Protein AF-A0A3N5NRT7-F1 (afdb_monomer)

pLDDT: mean 82.73, std 15.14, range [41.69, 96.56]

Mean predicted aligned error: 9.32 Å

Solvent-accessible surface area (backbone atoms only — not comparable to full-atom values): 5570 Å² total; per-residue (Å²): 143,76,94,74,88,84,79,80,88,78,56,68,71,60,58,53,53,51,52,53,55,50,52,56,47,54,76,47,29,85,77,55,83,76,79,92,73,82,91,83,76,63,88,92,70,50,58,68,60,54,50,60,56,49,47,69,38,92,92,37,78,75,73,94,62,81,87,73,48,45,90,68,83,42,52,89,62,49,94,54,104

Structure (mmCIF, N/CA/C/O backbone):
data_AF-A0A3N5NRT7-F1
#
_entry.id   AF-A0A3N5NRT7-F1
#
loop_
_atom_site.group_PDB
_atom_site.id
_atom_site.type_symbol
_atom_site.label_atom_id
_atom_site.label_alt_id
_atom_site.label_comp_id
_atom_site.label_asym_id
_atom_site.label_entity_id
_atom_site.label_seq_id
_atom_site.pdbx_PDB_ins_code
_atom_site.Cartn_x
_atom_site.Cartn_y
_atom_site.Cartn_z
_atom_site.occupancy
_atom_site.B_iso_or_equiv
_atom_site.auth_seq_id
_atom_site.auth_comp_id
_atom_site.auth_asym_id
_atom_site.auth_atom_id
_atom_site.pdbx_PDB_model_num
ATOM 1 N N . MET A 1 1 ? 26.419 -8.240 31.762 1.00 41.69 1 MET A N 1
ATOM 2 C CA . MET A 1 1 ? 25.248 -7.455 31.307 1.00 41.69 1 MET A CA 1
ATOM 3 C C . MET A 1 1 ? 25.303 -7.326 29.788 1.00 41.69 1 MET A C 1
ATOM 5 O O . MET A 1 1 ? 25.624 -6.283 29.255 1.00 41.69 1 MET A O 1
ATOM 9 N N . THR A 1 2 ? 25.346 -8.436 29.060 1.00 42.19 2 THR A N 1
ATOM 10 C CA . THR A 1 2 ? 24.251 -9.361 28.696 1.00 42.19 2 THR A CA 1
ATOM 11 C C . THR A 1 2 ? 23.777 -9.057 27.277 1.00 42.19 2 THR A C 1
ATOM 13 O O . THR A 1 2 ? 22.751 -8.432 27.025 1.00 42.19 2 THR A O 1
ATOM 16 N N . VAL A 1 3 ? 24.590 -9.573 26.357 1.00 52.09 3 VAL A N 1
ATOM 17 C CA . VAL A 1 3 ? 24.316 -9.857 24.949 1.00 52.09 3 VAL A CA 1
ATOM 18 C C . VAL A 1 3 ? 23.125 -10.829 24.864 1.00 52.09 3 VAL A C 1
ATOM 20 O O . VAL A 1 3 ? 23.297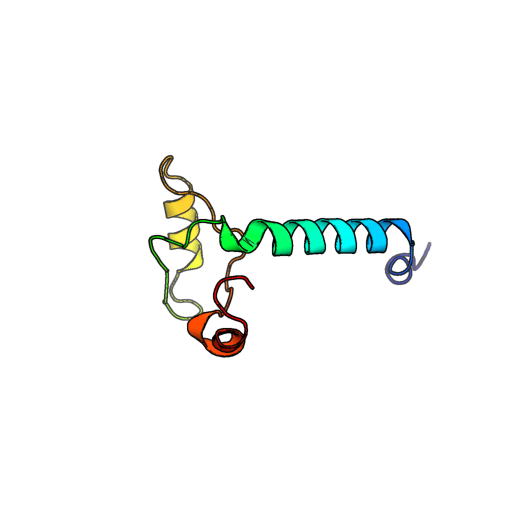 -12.033 24.720 1.00 52.09 3 VAL A O 1
ATOM 23 N N . LYS A 1 4 ? 21.895 -10.321 25.023 1.00 46.44 4 LYS A N 1
ATOM 24 C CA . LYS A 1 4 ? 20.638 -11.100 24.921 1.00 46.44 4 LYS A CA 1
ATOM 25 C C . LYS A 1 4 ? 19.751 -10.694 23.735 1.00 46.44 4 LYS A C 1
ATOM 27 O O . LYS A 1 4 ? 18.566 -10.990 23.723 1.00 46.44 4 LYS A O 1
ATOM 32 N N . ARG A 1 5 ? 20.296 -10.015 22.719 1.00 51.38 5 ARG A N 1
ATOM 33 C CA . ARG A 1 5 ? 19.512 -9.524 21.563 1.00 51.38 5 ARG A CA 1
ATOM 34 C C . ARG A 1 5 ? 19.597 -10.372 20.288 1.00 51.38 5 ARG A C 1
ATOM 36 O O . ARG A 1 5 ? 18.943 -10.026 19.313 1.00 51.38 5 ARG A O 1
ATOM 43 N N . ALA A 1 6 ? 20.358 -11.468 20.280 1.00 52.16 6 ALA A N 1
ATOM 44 C CA . ALA A 1 6 ? 20.638 -12.223 19.051 1.00 52.16 6 ALA A CA 1
ATOM 45 C C . ALA A 1 6 ? 20.209 -13.705 19.061 1.00 52.16 6 ALA A C 1
ATOM 47 O O . ALA A 1 6 ? 20.388 -14.384 18.057 1.00 52.16 6 ALA A O 1
ATOM 48 N N . LEU A 1 7 ? 19.620 -14.216 20.148 1.00 54.22 7 LEU A N 1
ATOM 49 C CA . LEU A 1 7 ? 19.376 -15.658 20.335 1.00 54.22 7 LEU A CA 1
ATOM 50 C C . LEU A 1 7 ? 17.947 -15.993 20.795 1.00 54.22 7 LEU A C 1
ATOM 52 O O . LEU A 1 7 ? 17.741 -16.954 21.520 1.00 54.22 7 LEU A O 1
ATOM 56 N N . ASP A 1 8 ? 16.950 -15.224 20.351 1.00 53.19 8 ASP A N 1
ATOM 57 C CA . ASP A 1 8 ? 15.526 -15.493 20.635 1.00 53.19 8 ASP A CA 1
ATOM 58 C C . ASP A 1 8 ? 14.728 -15.817 19.355 1.00 53.19 8 ASP A C 1
ATOM 60 O O . ASP A 1 8 ? 13.546 -15.518 19.215 1.00 53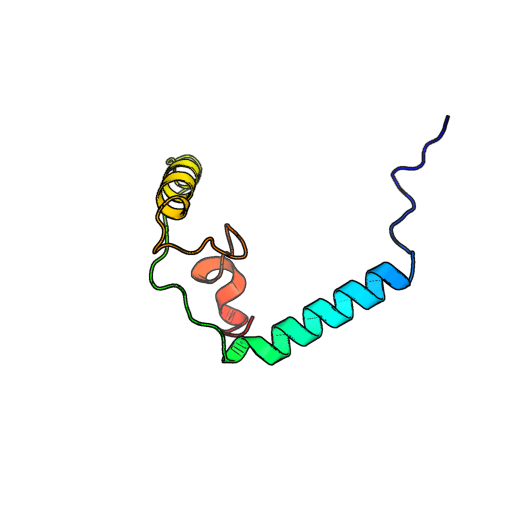.19 8 ASP A O 1
ATOM 64 N N . ARG A 1 9 ? 15.407 -16.400 18.354 1.00 55.53 9 ARG A N 1
ATOM 65 C CA . ARG A 1 9 ? 14.829 -16.743 17.040 1.00 55.53 9 ARG A CA 1
ATOM 66 C C . ARG A 1 9 ? 14.311 -18.195 16.958 1.00 55.53 9 ARG A C 1
ATOM 68 O O . ARG A 1 9 ? 13.863 -18.613 15.897 1.00 55.53 9 ARG A O 1
ATOM 75 N N . HIS A 1 10 ? 14.352 -18.957 18.059 1.00 57.44 10 HIS A N 1
ATOM 76 C CA . HIS A 1 10 ? 14.038 -20.398 18.083 1.00 57.44 10 HIS A CA 1
ATOM 77 C C . HIS A 1 10 ? 13.173 -20.855 19.275 1.00 57.44 10 HIS A C 1
ATOM 79 O O . HIS A 1 10 ? 13.305 -21.984 19.742 1.00 57.44 10 HIS A O 1
ATOM 85 N N . SER A 1 11 ? 12.245 -20.031 19.763 1.00 61.25 11 SER A N 1
ATOM 86 C CA . SER A 1 11 ? 11.167 -20.521 20.630 1.00 61.25 11 SER A CA 1
ATOM 87 C C . SER A 1 11 ? 10.016 -21.065 19.764 1.00 61.25 11 SER A C 1
ATOM 89 O O . SER A 1 11 ? 9.298 -20.326 19.093 1.00 61.25 11 SER A O 1
ATO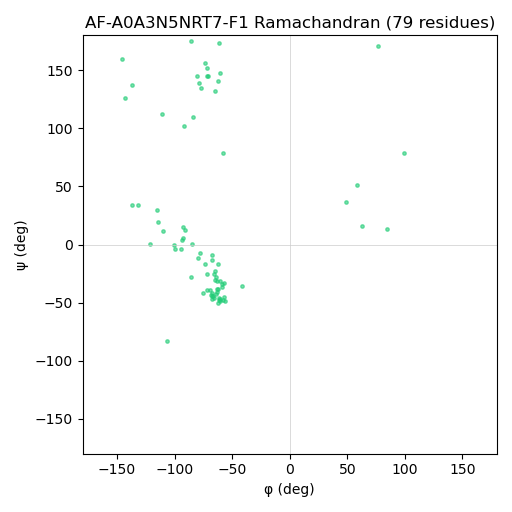M 91 N N . LEU A 1 12 ? 9.839 -22.392 19.773 1.00 57.38 12 LEU A N 1
ATOM 92 C CA . LEU A 1 12 ? 8.785 -23.149 19.071 1.00 57.38 12 LEU A CA 1
ATOM 93 C C . LEU A 1 12 ? 7.359 -22.532 19.101 1.00 57.38 12 LEU A C 1
ATOM 95 O O . LEU A 1 12 ? 6.682 -22.611 18.071 1.00 57.38 12 LEU A O 1
ATOM 99 N N . PRO A 1 13 ? 6.881 -21.861 20.175 1.00 57.91 13 PRO A N 1
ATOM 100 C CA . PRO A 1 13 ? 5.575 -21.185 20.151 1.00 57.91 13 PRO A CA 1
ATOM 101 C C . PRO A 1 13 ? 5.467 -20.021 19.146 1.00 57.91 13 PRO A C 1
ATOM 103 O O . PRO A 1 13 ? 4.379 -19.761 18.629 1.00 57.91 13 PRO A O 1
ATOM 106 N N . PHE A 1 14 ? 6.568 -19.343 18.805 1.00 59.62 14 PHE A N 1
ATOM 107 C CA . PHE A 1 14 ? 6.556 -18.244 17.830 1.00 59.62 14 PHE A CA 1
ATOM 108 C C . PHE A 1 14 ? 6.355 -18.749 16.391 1.00 59.62 14 PHE A C 1
ATOM 110 O O . PHE A 1 14 ? 5.594 -18.167 15.612 1.00 59.62 14 PHE A O 1
ATOM 117 N N . LEU A 1 15 ? 6.987 -19.877 16.052 1.00 58.81 15 LEU A N 1
ATOM 118 C CA . LEU A 1 15 ? 6.872 -20.510 14.734 1.00 58.81 15 LEU A CA 1
ATOM 119 C C . LEU A 1 15 ? 5.478 -21.108 14.511 1.00 58.81 15 LEU A C 1
ATOM 121 O O . LEU A 1 15 ? 4.911 -20.948 13.428 1.00 58.81 15 LEU A O 1
ATOM 125 N N . ALA A 1 16 ? 4.891 -21.716 15.549 1.00 66.62 16 ALA A N 1
ATOM 126 C CA . ALA A 1 16 ? 3.519 -22.217 15.505 1.00 66.62 16 ALA A CA 1
ATOM 127 C C . ALA A 1 16 ? 2.511 -21.081 15.249 1.00 66.62 16 ALA A C 1
ATOM 129 O O . ALA A 1 16 ? 1.670 -21.183 14.354 1.00 66.62 16 ALA A O 1
ATOM 130 N N . GLY A 1 17 ? 2.641 -19.952 15.956 1.00 73.00 17 GLY A N 1
ATOM 131 C CA . GLY A 1 17 ? 1.774 -18.788 15.753 1.00 73.00 17 GLY A CA 1
ATOM 132 C C . GLY A 1 17 ? 1.879 -18.181 14.347 1.00 73.00 17 GLY A C 1
ATOM 133 O O . GLY A 1 17 ? 0.868 -17.786 13.760 1.00 73.00 17 GLY A O 1
ATOM 134 N N . TRP A 1 18 ? 3.082 -18.131 13.767 1.00 71.94 18 TRP A N 1
ATOM 135 C CA . TRP A 1 18 ? 3.274 -17.644 12.397 1.00 71.94 18 TRP A CA 1
ATOM 136 C C . TRP A 1 18 ? 2.654 -18.577 11.355 1.00 71.94 18 TRP A C 1
ATOM 138 O O . TRP A 1 18 ? 1.959 -18.104 10.450 1.00 71.94 18 TRP A O 1
ATOM 148 N N . ALA A 1 19 ? 2.848 -19.889 11.510 1.00 76.69 19 ALA A N 1
ATOM 149 C CA . ALA A 1 19 ? 2.275 -20.890 10.618 1.00 76.69 19 ALA A CA 1
ATOM 150 C C . ALA A 1 19 ? 0.742 -20.821 10.620 1.00 76.69 19 ALA A C 1
ATOM 152 O O . ALA A 1 19 ? 0.133 -20.727 9.557 1.00 76.69 19 ALA A O 1
ATOM 153 N N . VAL A 1 20 ? 0.117 -20.746 11.799 1.00 84.38 20 VAL A N 1
ATOM 154 C CA . VAL A 1 20 ? -1.346 -20.640 11.930 1.00 84.38 20 VAL A CA 1
ATOM 155 C C . VAL A 1 20 ? -1.877 -19.361 11.279 1.00 84.38 20 VAL A C 1
ATOM 157 O O . VAL A 1 20 ? -2.816 -19.414 10.481 1.00 84.38 20 VAL A O 1
ATOM 160 N N . ARG A 1 21 ? -1.254 -18.204 11.550 1.00 81.62 21 ARG A N 1
ATOM 161 C CA . ARG A 1 21 ? -1.663 -16.920 10.949 1.00 81.62 21 ARG A CA 1
ATOM 162 C C . ARG A 1 21 ? -1.500 -16.929 9.432 1.00 81.62 21 ARG A C 1
ATOM 164 O O . ARG A 1 21 ? -2.347 -16.369 8.737 1.00 81.62 21 ARG A O 1
ATOM 171 N N . ARG A 1 22 ? -0.436 -17.546 8.911 1.00 82.00 22 ARG A N 1
ATOM 172 C CA . ARG A 1 22 ? -0.199 -17.676 7.468 1.00 82.00 22 ARG A CA 1
ATOM 173 C C . ARG A 1 22 ? -1.237 -18.588 6.817 1.00 82.00 22 ARG A C 1
ATOM 175 O O . ARG A 1 22 ? -1.830 -18.185 5.820 1.00 82.00 22 ARG A O 1
ATOM 182 N N . SER A 1 23 ? -1.512 -19.751 7.400 1.00 83.00 23 SER A N 1
ATOM 183 C CA . SER A 1 23 ? -2.524 -20.682 6.890 1.00 83.00 23 SER A CA 1
ATOM 184 C C . SER A 1 23 ? -3.909 -20.041 6.865 1.00 83.00 23 SER A C 1
ATOM 186 O O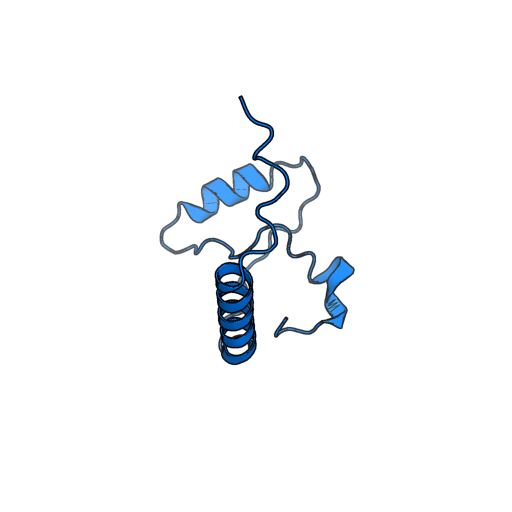 . SER A 1 23 ? -4.554 -20.018 5.820 1.00 83.00 23 SER A O 1
ATOM 188 N N . ALA A 1 24 ? -4.332 -19.403 7.961 1.00 86.50 24 ALA A N 1
ATOM 189 C CA . ALA A 1 24 ? -5.602 -18.677 8.006 1.00 86.50 24 ALA A CA 1
ATOM 190 C C . ALA A 1 24 ? -5.676 -17.554 6.953 1.00 86.50 24 ALA A C 1
ATOM 192 O O . ALA A 1 24 ? -6.740 -17.284 6.388 1.00 86.50 24 ALA A O 1
ATOM 193 N N . ARG A 1 25 ? -4.543 -16.903 6.651 1.00 85.06 25 ARG A N 1
ATOM 194 C CA . ARG A 1 25 ? -4.4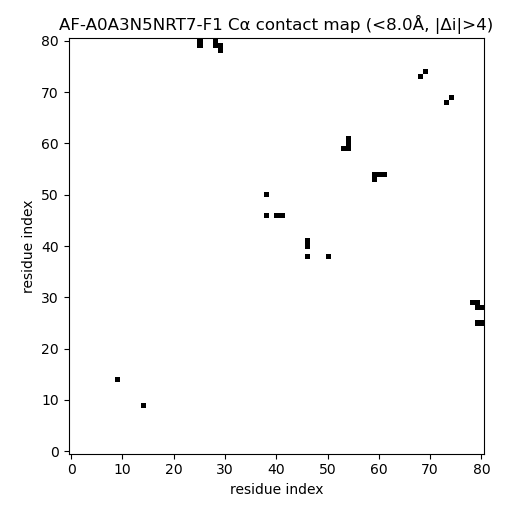91 -15.853 5.630 1.00 85.06 25 ARG A CA 1
ATOM 195 C C . ARG A 1 25 ? -4.693 -16.385 4.223 1.00 85.06 25 ARG A C 1
ATOM 197 O O . ARG A 1 25 ? -5.442 -15.759 3.485 1.00 85.06 25 ARG A O 1
ATOM 204 N N . LEU A 1 26 ? -4.053 -17.499 3.886 1.00 86.12 26 LEU A N 1
ATOM 205 C CA . LEU A 1 26 ? -4.182 -18.122 2.570 1.00 86.12 26 LEU A CA 1
ATOM 206 C C . LEU A 1 26 ? -5.595 -18.680 2.367 1.00 86.12 26 LEU A C 1
ATOM 208 O O . LEU A 1 26 ? -6.203 -18.446 1.330 1.00 86.12 26 LEU A O 1
ATOM 212 N N . LEU A 1 27 ? -6.165 -19.320 3.393 1.00 90.06 27 LEU A N 1
AT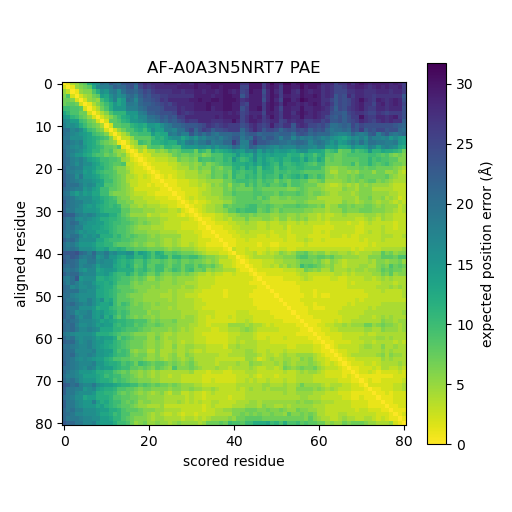OM 213 C CA . LEU A 1 27 ? -7.526 -19.866 3.334 1.00 90.06 27 LEU A CA 1
ATOM 214 C C . LEU A 1 27 ? -8.602 -18.786 3.140 1.00 90.06 27 LEU A C 1
ATOM 216 O O . LEU A 1 27 ? -9.630 -19.040 2.522 1.00 90.06 27 LEU A O 1
ATOM 220 N N . THR A 1 28 ? -8.377 -17.574 3.657 1.00 88.94 28 THR A N 1
ATOM 221 C CA . THR A 1 28 ? -9.327 -16.454 3.528 1.00 88.94 28 THR A CA 1
ATOM 222 C C . THR A 1 28 ? -9.044 -15.535 2.341 1.00 88.94 28 THR A C 1
ATOM 224 O O . THR A 1 28 ? -9.830 -14.619 2.106 1.00 88.94 28 THR A O 1
ATOM 227 N N . ALA A 1 29 ? -7.960 -15.756 1.588 1.00 87.56 29 ALA A N 1
ATOM 228 C CA . ALA A 1 29 ? -7.493 -14.833 0.553 1.00 87.56 29 ALA A CA 1
ATOM 229 C C . ALA A 1 29 ? -8.549 -14.563 -0.531 1.00 87.56 29 ALA A C 1
ATOM 231 O O . ALA A 1 29 ? -8.871 -13.406 -0.783 1.00 87.56 29 ALA A O 1
ATOM 232 N N . GLY A 1 30 ? -9.185 -15.611 -1.067 1.00 87.50 30 GLY A N 1
ATOM 233 C CA . GLY A 1 30 ? -10.180 -15.484 -2.144 1.00 87.50 30 GLY A CA 1
ATOM 234 C C . GLY A 1 30 ? -11.490 -14.788 -1.761 1.00 87.50 30 GLY A C 1
ATOM 235 O O . GLY A 1 30 ? -12.298 -14.487 -2.633 1.00 87.50 30 GLY A O 1
ATOM 236 N N . ARG A 1 31 ? -11.723 -14.523 -0.469 1.00 88.81 31 ARG A N 1
ATOM 237 C CA . ARG A 1 31 ? -12.893 -13.774 0.024 1.00 88.81 31 ARG A CA 1
ATOM 238 C C . ARG A 1 31 ? -12.587 -12.306 0.334 1.00 88.81 31 ARG A C 1
ATOM 240 O O . ARG A 1 31 ? -13.496 -11.577 0.729 1.00 88.81 31 ARG A O 1
ATOM 247 N N . ARG A 1 32 ? -11.332 -11.863 0.214 1.00 89.06 32 ARG A N 1
ATOM 248 C CA . ARG A 1 32 ? -10.951 -10.472 0.498 1.00 89.06 32 ARG A CA 1
ATOM 249 C C . ARG A 1 32 ? -11.279 -9.574 -0.686 1.00 89.06 32 ARG A C 1
ATOM 251 O O . ARG A 1 32 ? -11.158 -9.983 -1.835 1.00 89.06 32 ARG A O 1
ATOM 258 N N . ARG A 1 33 ? -11.680 -8.337 -0.391 1.00 89.62 33 ARG A N 1
ATOM 259 C CA . ARG A 1 33 ? -11.873 -7.320 -1.427 1.00 89.62 33 ARG A CA 1
ATOM 260 C C . ARG A 1 33 ? -10.528 -6.861 -1.98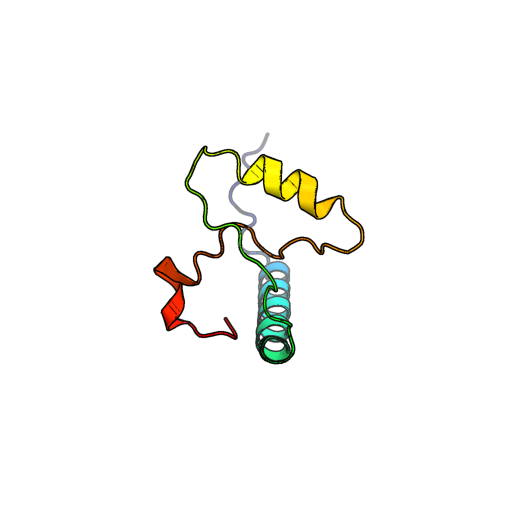1 1.00 89.62 33 ARG A C 1
ATOM 262 O O . ARG A 1 33 ? -9.546 -6.768 -1.244 1.00 89.62 33 ARG A O 1
ATOM 269 N N . LEU A 1 34 ? -10.524 -6.574 -3.277 1.00 91.62 34 LEU A N 1
ATOM 270 C CA . LEU A 1 34 ? -9.424 -5.897 -3.952 1.00 91.62 34 LEU A CA 1
ATOM 271 C C . LEU A 1 34 ? -9.408 -4.413 -3.566 1.00 91.62 34 LEU A C 1
ATOM 273 O O . LEU A 1 34 ? -10.445 -3.888 -3.161 1.00 91.62 34 LEU A O 1
ATOM 277 N N . PRO A 1 35 ? -8.251 -3.740 -3.661 1.00 91.25 35 PRO A N 1
ATOM 278 C CA . PRO A 1 35 ? -8.189 -2.303 -3.443 1.00 91.25 35 PRO A CA 1
ATOM 279 C C . PRO A 1 35 ? -8.993 -1.558 -4.516 1.00 91.25 35 PRO A C 1
ATOM 281 O O . PRO A 1 35 ? -8.806 -1.805 -5.706 1.00 91.25 35 PRO A O 1
ATOM 284 N N . ASP A 1 36 ? -9.837 -0.616 -4.095 1.00 93.25 36 ASP A N 1
ATOM 285 C CA . ASP A 1 36 ? -10.603 0.245 -5.007 1.00 93.25 36 ASP A CA 1
ATOM 286 C C . ASP A 1 36 ? -9.712 1.287 -5.710 1.00 93.25 36 ASP A C 1
ATOM 288 O O . ASP A 1 36 ? -10.014 1.744 -6.810 1.00 93.25 36 ASP A O 1
ATOM 292 N N . PHE A 1 37 ? -8.584 1.652 -5.090 1.00 92.19 37 PHE A N 1
ATOM 293 C CA . PHE A 1 37 ? -7.603 2.585 -5.642 1.00 92.19 37 PHE A CA 1
ATOM 294 C C . PHE A 1 37 ? -6.169 2.218 -5.234 1.00 92.19 37 PHE A C 1
ATOM 296 O O . PHE A 1 37 ? -5.935 1.517 -4.248 1.00 92.19 37 PHE A O 1
ATOM 303 N N . CYS A 1 38 ? -5.183 2.718 -5.986 1.00 92.62 38 CYS A N 1
ATOM 304 C CA . CYS A 1 38 ? -3.760 2.501 -5.719 1.00 92.62 38 CYS A CA 1
ATOM 305 C C . CYS A 1 38 ? -2.959 3.799 -5.892 1.00 92.62 38 CYS A C 1
ATOM 307 O O . CYS A 1 38 ? -3.158 4.538 -6.854 1.00 92.62 38 CYS A O 1
ATOM 309 N N . ILE A 1 39 ? -2.022 4.063 -4.976 1.00 93.44 39 ILE A N 1
ATOM 310 C CA . ILE A 1 39 ? -1.074 5.180 -5.077 1.00 93.44 39 ILE A CA 1
ATOM 311 C C . ILE A 1 39 ? 0.187 4.667 -5.786 1.00 93.44 39 ILE A C 1
ATOM 313 O O . ILE A 1 39 ? 1.013 4.002 -5.166 1.00 93.44 39 ILE A O 1
ATOM 317 N N . ILE A 1 40 ? 0.335 4.978 -7.076 1.00 91.94 40 ILE A N 1
ATOM 318 C CA . ILE A 1 40 ? 1.399 4.443 -7.956 1.00 91.94 40 ILE A CA 1
ATOM 319 C C . ILE A 1 40 ? 2.669 5.312 -8.049 1.00 91.94 40 ILE A C 1
ATOM 321 O O . ILE A 1 40 ? 3.543 5.034 -8.863 1.00 91.94 40 ILE A O 1
ATOM 325 N N . GLY A 1 41 ? 2.762 6.395 -7.270 1.00 90.44 41 GLY A N 1
ATOM 326 C CA . GLY A 1 41 ? 3.864 7.362 -7.359 1.00 90.44 41 GLY A CA 1
ATOM 327 C C . GLY A 1 41 ? 5.260 6.782 -7.068 1.00 90.44 41 GLY A C 1
ATOM 328 O O . GLY A 1 41 ? 5.415 5.644 -6.635 1.00 90.44 41 GLY A O 1
ATOM 329 N N . GLY A 1 42 ? 6.297 7.597 -7.276 1.00 87.56 42 GLY A N 1
ATOM 330 C CA . GLY A 1 42 ? 7.697 7.210 -7.065 1.00 87.56 42 GLY A CA 1
ATOM 331 C C . GLY A 1 42 ? 8.210 7.381 -5.629 1.00 87.56 42 GLY A C 1
ATOM 332 O O . GLY A 1 42 ? 7.553 7.948 -4.750 1.00 87.56 42 GLY A O 1
ATOM 333 N N . GLN A 1 43 ? 9.445 6.943 -5.381 1.00 87.94 43 GLN A N 1
ATOM 334 C CA . GLN A 1 43 ? 10.114 7.213 -4.108 1.00 87.94 43 GLN A CA 1
ATOM 335 C C . GLN A 1 43 ? 10.304 8.724 -3.908 1.00 87.94 43 GLN A C 1
ATOM 337 O O . GLN A 1 43 ? 10.638 9.451 -4.840 1.00 87.94 43 GLN A O 1
ATOM 342 N N . ARG A 1 44 ? 10.113 9.194 -2.670 1.00 88.56 44 ARG A N 1
ATOM 343 C CA . ARG A 1 44 ? 10.318 10.598 -2.254 1.00 88.56 44 ARG A CA 1
ATOM 344 C C . ARG A 1 44 ? 9.413 11.647 -2.925 1.00 88.56 44 ARG A C 1
ATOM 346 O O . ARG A 1 44 ? 9.669 12.831 -2.760 1.00 88.56 44 ARG A O 1
ATOM 353 N N . CYS A 1 45 ? 8.312 11.257 -3.575 1.00 92.75 45 CYS A N 1
ATOM 354 C CA . CYS A 1 45 ? 7.316 12.209 -4.102 1.00 92.75 45 CYS A CA 1
ATOM 355 C C . CYS A 1 45 ? 6.144 12.511 -3.140 1.00 92.75 45 CYS A C 1
ATOM 357 O O . CYS A 1 45 ? 5.120 13.044 -3.548 1.00 92.75 45 CYS A O 1
ATOM 359 N N . GLY A 1 46 ? 6.270 12.167 -1.851 1.00 92.69 46 GLY A N 1
ATOM 360 C CA . GLY A 1 46 ? 5.250 12.483 -0.839 1.00 92.69 46 GLY A CA 1
ATOM 361 C C . GLY A 1 46 ? 4.085 11.488 -0.731 1.00 92.69 46 GLY A C 1
ATOM 362 O O . GLY A 1 46 ? 3.110 11.772 -0.036 1.00 92.69 46 GLY A O 1
ATOM 363 N N . THR A 1 47 ? 4.186 10.297 -1.333 1.00 94.31 47 THR A N 1
ATOM 364 C CA . THR A 1 47 ? 3.156 9.236 -1.248 1.00 94.31 47 THR A CA 1
ATOM 365 C C . THR A 1 47 ? 2.833 8.820 0.187 1.00 94.31 47 THR A C 1
ATOM 367 O O . THR A 1 47 ? 1.686 8.508 0.497 1.00 94.31 47 THR A O 1
ATOM 370 N N . THR A 1 48 ? 3.816 8.851 1.091 1.00 93.62 48 THR A N 1
ATOM 371 C CA . THR A 1 48 ? 3.599 8.546 2.512 1.00 93.62 48 THR A CA 1
ATOM 372 C C . THR A 1 48 ? 2.714 9.578 3.199 1.00 93.62 48 THR A C 1
ATOM 374 O O . THR A 1 48 ? 1.802 9.178 3.917 1.00 93.62 48 THR A O 1
ATOM 377 N N . SER A 1 49 ? 2.936 10.871 2.959 1.00 95.50 49 SER A N 1
ATOM 378 C CA . SER A 1 49 ? 2.100 11.931 3.531 1.00 95.50 49 SER A CA 1
ATOM 379 C C . SER A 1 49 ? 0.680 11.862 2.975 1.00 95.50 49 SER A C 1
ATOM 381 O O . SER A 1 49 ? -0.270 11.862 3.751 1.00 95.50 49 SER A O 1
ATOM 383 N N . LEU A 1 50 ? 0.536 11.695 1.655 1.00 94.88 50 LEU A N 1
ATOM 384 C CA . LEU A 1 50 ? -0.768 11.516 1.010 1.00 94.88 50 LEU A CA 1
ATOM 385 C C . LEU A 1 50 ? -1.536 10.323 1.598 1.00 94.88 50 LEU A C 1
ATOM 387 O O . LEU A 1 50 ? -2.694 10.463 1.979 1.00 94.88 50 LEU A O 1
ATOM 391 N N . TYR A 1 51 ? -0.881 9.165 1.727 1.00 95.12 51 TYR A N 1
ATOM 392 C CA . TYR A 1 51 ? -1.469 7.981 2.358 1.00 95.12 51 TYR A CA 1
ATOM 393 C C . TYR A 1 51 ? -1.940 8.270 3.790 1.00 95.12 51 TYR A C 1
ATOM 395 O O . TYR A 1 51 ? -3.054 7.907 4.160 1.00 95.12 51 TYR A O 1
ATOM 403 N N . ASN A 1 52 ? -1.110 8.952 4.585 1.00 94.94 52 ASN A N 1
ATOM 404 C CA . ASN A 1 52 ? -1.440 9.277 5.970 1.00 94.94 52 ASN A CA 1
ATOM 405 C C . ASN A 1 52 ? -2.639 10.228 6.080 1.00 94.94 52 ASN A C 1
ATOM 407 O O . ASN A 1 52 ? -3.359 10.151 7.070 1.00 94.94 52 ASN A O 1
ATOM 411 N N . TYR A 1 53 ? -2.860 11.109 5.102 1.00 96.38 53 TYR A N 1
ATOM 412 C CA . TYR A 1 53 ? -4.042 11.973 5.067 1.00 96.38 53 TYR A CA 1
ATOM 413 C C . TYR A 1 53 ? -5.298 11.208 4.650 1.00 96.38 53 TYR A C 1
ATOM 415 O O . TYR A 1 53 ? -6.339 11.372 5.274 1.00 96.38 53 TYR A O 1
ATOM 423 N N . LEU A 1 54 ? -5.201 10.326 3.652 1.00 95.44 54 LEU A N 1
ATOM 424 C CA . LEU A 1 54 ? -6.353 9.556 3.173 1.00 95.44 54 LEU A CA 1
ATOM 425 C C . LEU A 1 54 ? -6.909 8.609 4.238 1.00 95.44 54 LEU A C 1
ATOM 427 O O . LEU A 1 54 ? -8.117 8.546 4.422 1.00 95.44 54 LEU A O 1
ATOM 431 N N . VAL A 1 55 ? -6.041 7.915 4.976 1.00 95.25 55 VAL A N 1
ATOM 432 C CA . VAL A 1 55 ? -6.455 6.948 6.012 1.00 95.25 55 VAL A CA 1
ATOM 433 C C . VAL A 1 55 ? -7.130 7.615 7.221 1.00 95.25 55 VAL A C 1
ATOM 435 O O . VAL A 1 55 ? -7.763 6.934 8.021 1.00 95.25 55 VAL A O 1
ATOM 438 N N . GLN A 1 56 ? -7.036 8.940 7.368 1.00 96.56 56 GLN A N 1
ATOM 439 C CA . GLN A 1 56 ? -7.796 9.664 8.395 1.00 96.56 56 GLN A CA 1
ATOM 440 C C . GLN A 1 56 ? -9.289 9.780 8.050 1.00 96.56 56 GLN A C 1
ATOM 442 O O . GLN A 1 56 ? -10.091 10.079 8.932 1.00 96.56 56 GLN A O 1
ATOM 447 N N . HIS A 1 57 ? -9.672 9.558 6.790 1.00 96.06 57 HIS A N 1
ATOM 448 C CA . HIS A 1 57 ? -11.061 9.632 6.354 1.00 96.06 57 HIS A CA 1
ATOM 449 C C . HIS A 1 57 ? -11.843 8.372 6.776 1.00 96.06 57 HIS A C 1
ATOM 451 O O . HIS A 1 57 ? -11.354 7.265 6.548 1.00 96.06 57 HIS A O 1
ATOM 457 N N . PRO A 1 58 ? -13.070 8.494 7.325 1.00 96.19 58 PRO A N 1
ATOM 458 C CA . PRO A 1 58 ? -13.839 7.352 7.839 1.00 96.19 58 PRO A CA 1
ATOM 459 C C . PRO A 1 58 ? -14.154 6.284 6.780 1.00 96.19 58 PRO A C 1
ATOM 461 O O . PRO A 1 58 ? -14.198 5.100 7.101 1.00 96.19 58 PRO A O 1
ATOM 464 N N . ASP A 1 59 ? -14.316 6.688 5.519 1.00 95.31 59 ASP A N 1
ATOM 465 C CA . ASP A 1 59 ? -14.616 5.764 4.413 1.00 95.31 59 ASP A CA 1
ATOM 466 C C . ASP A 1 59 ? -13.370 5.109 3.791 1.00 95.31 59 ASP A C 1
ATOM 468 O O . ASP A 1 59 ? -13.482 4.328 2.846 1.00 95.31 59 ASP A O 1
ATOM 472 N N . VAL A 1 60 ? -12.168 5.418 4.290 1.00 94.69 60 VAL A N 1
ATOM 473 C CA . VAL A 1 60 ? -10.916 4.873 3.759 1.00 94.69 60 VAL A CA 1
ATOM 474 C C . VAL A 1 60 ? -10.298 3.925 4.776 1.00 94.69 60 VAL A C 1
ATOM 476 O O . VAL A 1 60 ? -9.792 4.327 5.821 1.00 94.69 60 VAL A O 1
ATOM 479 N N . SER A 1 61 ? -10.271 2.639 4.435 1.00 93.25 61 SER A N 1
ATOM 480 C CA . SER A 1 61 ? -9.561 1.649 5.244 1.00 93.25 61 SER A CA 1
ATOM 481 C C . SER A 1 61 ? -8.049 1.706 4.983 1.00 93.25 61 SER A C 1
ATOM 483 O O . SER A 1 61 ? -7.629 1.763 3.823 1.00 93.25 61 SER A O 1
ATOM 485 N N . PRO A 1 62 ? -7.200 1.597 6.024 1.00 92.38 62 PRO A N 1
ATOM 486 C CA . PRO A 1 62 ? -5.763 1.438 5.845 1.00 92.38 62 PRO A CA 1
ATOM 487 C C . PRO A 1 62 ? -5.428 0.160 5.073 1.00 92.38 62 PRO A C 1
ATOM 489 O O . PRO A 1 62 ? -6.080 -0.879 5.220 1.00 92.38 62 PRO A O 1
ATOM 492 N N . ALA A 1 63 ? -4.351 0.226 4.293 1.00 90.62 63 ALA A N 1
ATOM 493 C CA . ALA A 1 63 ? -3.801 -0.938 3.619 1.00 90.62 63 ALA A CA 1
ATOM 494 C C . ALA A 1 63 ? -3.144 -1.885 4.633 1.00 90.62 63 ALA A C 1
ATOM 496 O O . ALA A 1 63 ? -2.504 -1.449 5.591 1.00 90.62 63 ALA A O 1
ATOM 497 N N . PHE A 1 64 ? -3.245 -3.194 4.388 1.00 87.06 64 PHE A N 1
ATOM 498 C CA . PHE A 1 64 ? -2.616 -4.195 5.254 1.00 87.06 64 PHE A CA 1
ATOM 499 C C . PHE A 1 64 ? -1.081 -4.076 5.269 1.00 87.06 64 PHE A C 1
ATOM 501 O O . PHE A 1 64 ? -0.445 -4.222 6.311 1.00 87.06 64 PHE A O 1
ATOM 508 N N . MET A 1 65 ? -0.485 -3.833 4.103 1.00 86.50 65 MET A N 1
ATOM 509 C CA . MET A 1 65 ? 0.953 -3.686 3.925 1.00 86.50 65 MET A CA 1
ATOM 510 C C . MET A 1 65 ? 1.198 -2.604 2.879 1.00 86.50 65 MET A C 1
ATOM 512 O O . MET A 1 65 ? 0.660 -2.682 1.776 1.00 86.50 65 MET A O 1
ATOM 516 N N . LYS A 1 66 ? 2.008 -1.599 3.223 1.00 85.44 66 LYS A N 1
ATOM 517 C CA . LYS A 1 66 ? 2.497 -0.621 2.246 1.00 85.44 66 LYS A CA 1
ATOM 518 C C . LYS A 1 66 ? 3.525 -1.294 1.336 1.00 85.44 66 LYS A C 1
ATOM 520 O O . LYS A 1 66 ? 4.190 -2.229 1.768 1.00 85.44 66 LYS A O 1
ATOM 525 N N . GLU A 1 67 ? 3.648 -0.805 0.104 1.00 85.75 67 GLU A N 1
ATOM 526 C CA . GLU A 1 67 ? 4.684 -1.261 -0.837 1.00 85.75 67 GLU A CA 1
ATOM 527 C C . GLU A 1 67 ? 4.600 -2.774 -1.124 1.00 85.75 67 GLU A C 1
ATOM 529 O O . GLU A 1 67 ? 5.565 -3.520 -1.019 1.00 85.75 67 GLU A O 1
ATOM 534 N N . THR A 1 68 ? 3.412 -3.269 -1.490 1.00 86.75 68 THR A N 1
ATOM 535 C CA . THR A 1 68 ? 3.203 -4.700 -1.799 1.00 86.75 68 THR A CA 1
ATOM 536 C C . THR A 1 68 ? 3.981 -5.162 -3.042 1.00 86.75 68 THR A C 1
ATOM 538 O O . THR A 1 68 ? 4.239 -6.354 -3.210 1.00 86.75 68 THR A O 1
ATOM 541 N N . HIS A 1 69 ? 4.347 -4.230 -3.933 1.00 90.50 69 HIS A N 1
ATOM 542 C CA . HIS A 1 69 ? 5.011 -4.511 -5.214 1.00 90.50 69 HIS A CA 1
ATOM 543 C C . HIS A 1 69 ? 4.306 -5.618 -6.022 1.00 90.50 69 HIS A C 1
ATOM 545 O O . HIS A 1 69 ? 4.954 -6.444 -6.664 1.00 90.50 69 HIS A O 1
ATOM 551 N N . PHE A 1 70 ? 2.966 -5.653 -5.969 1.00 91.69 70 PHE A N 1
ATOM 552 C CA . PHE A 1 70 ? 2.166 -6.662 -6.666 1.00 91.69 70 PHE A CA 1
ATOM 553 C C . PHE A 1 70 ? 2.350 -6.572 -8.183 1.00 91.69 70 PHE A C 1
ATOM 555 O O . PHE A 1 70 ? 2.670 -7.567 -8.814 1.00 91.69 70 PHE A O 1
ATOM 562 N N . PHE A 1 71 ? 2.215 -5.376 -8.758 1.00 91.12 71 PHE A N 1
ATOM 563 C CA . PHE A 1 71 ? 2.306 -5.165 -10.208 1.00 91.12 71 PHE A CA 1
ATOM 564 C C . PHE A 1 71 ? 3.734 -5.155 -10.766 1.00 91.12 71 PHE A C 1
ATOM 566 O O . PHE A 1 71 ? 3.904 -5.104 -11.976 1.00 91.12 71 PHE A O 1
ATOM 573 N N . ASP A 1 72 ? 4.743 -5.192 -9.899 1.00 90.19 72 ASP A N 1
ATOM 574 C CA . ASP A 1 72 ? 6.152 -5.148 -10.283 1.00 90.19 72 ASP A CA 1
ATOM 575 C C . ASP A 1 72 ? 6.774 -6.541 -10.101 1.00 90.19 72 ASP A C 1
ATOM 577 O O . ASP A 1 72 ? 6.793 -7.366 -11.011 1.00 90.19 72 ASP A O 1
ATOM 581 N N . THR A 1 73 ? 7.183 -6.870 -8.876 1.00 92.12 73 THR A N 1
ATOM 582 C CA . THR A 1 73 ? 7.952 -8.090 -8.593 1.00 92.12 73 THR A CA 1
ATOM 583 C C . THR A 1 73 ? 7.073 -9.325 -8.370 1.00 92.12 73 THR A C 1
ATOM 585 O O . THR A 1 73 ? 7.497 -10.460 -8.601 1.00 92.12 73 THR A O 1
ATOM 588 N N . HIS A 1 74 ? 5.842 -9.140 -7.889 1.00 92.56 74 HIS A N 1
ATOM 589 C CA . HIS A 1 74 ? 5.029 -10.232 -7.340 1.00 92.56 74 HIS A CA 1
ATOM 590 C C . HIS A 1 74 ? 3.819 -10.628 -8.186 1.00 92.56 74 HIS A C 1
ATOM 592 O O . HIS A 1 74 ? 3.003 -11.429 -7.730 1.00 92.56 74 HIS A O 1
ATOM 598 N N . TYR A 1 75 ? 3.725 -10.143 -9.424 1.00 92.00 75 TYR A N 1
ATOM 599 C CA . TYR A 1 75 ? 2.550 -10.365 -10.268 1.00 92.00 75 TYR A CA 1
ATOM 600 C C . TYR A 1 75 ? 2.280 -11.860 -10.510 1.00 92.00 75 TYR A C 1
ATOM 602 O O . TYR A 1 75 ? 1.143 -12.324 -10.462 1.00 92.00 75 TYR A O 1
ATOM 610 N N . HIS A 1 76 ? 3.352 -12.645 -10.648 1.00 93.38 76 HIS A N 1
ATOM 611 C CA . HIS A 1 76 ? 3.308 -14.097 -10.842 1.00 93.38 76 HIS A CA 1
ATOM 612 C C . HIS A 1 76 ? 2.672 -14.881 -9.680 1.00 93.38 76 HIS A C 1
ATOM 614 O O . HIS A 1 76 ? 2.325 -16.047 -9.854 1.00 93.38 76 HIS A O 1
ATOM 620 N N . ARG A 1 77 ? 2.532 -14.288 -8.486 1.00 89.81 77 ARG A N 1
ATOM 621 C CA . ARG A 1 77 ? 1.973 -14.976 -7.309 1.00 89.81 77 ARG A CA 1
ATOM 622 C C . ARG A 1 77 ? 0.445 -15.049 -7.324 1.00 89.81 77 ARG A C 1
ATOM 624 O O . ARG A 1 77 ? -0.134 -15.808 -6.550 1.00 89.81 77 ARG A O 1
ATOM 631 N N . GLY A 1 78 ? -0.194 -14.312 -8.232 1.00 91.06 78 GLY A N 1
ATOM 632 C CA . GLY A 1 78 ? -1.641 -14.289 -8.389 1.00 91.06 78 GLY A CA 1
ATOM 633 C C . GLY A 1 78 ? -2.358 -13.469 -7.315 1.00 91.06 78 GLY A C 1
ATOM 634 O O . GLY A 1 78 ? -1.778 -13.025 -6.329 1.00 91.06 78 GLY A O 1
ATOM 635 N N . ILE A 1 79 ? -3.657 -13.268 -7.523 1.00 89.06 79 ILE A N 1
ATOM 636 C CA . ILE A 1 79 ? -4.494 -12.348 -6.733 1.00 89.06 79 ILE A CA 1
ATOM 637 C C . ILE A 1 79 ? -4.649 -12.783 -5.262 1.00 89.06 79 ILE A C 1
ATOM 639 O O . ILE A 1 79 ? -4.865 -11.952 -4.387 1.00 89.06 79 ILE A O 1
ATOM 643 N N . ASN A 1 80 ? -4.512 -14.080 -4.977 1.00 87.50 80 ASN A N 1
ATOM 644 C CA . ASN A 1 80 ? -4.719 -14.660 -3.644 1.00 87.50 80 ASN A CA 1
ATOM 645 C C . ASN A 1 80 ? -3.444 -14.728 -2.785 1.00 87.50 80 ASN A C 1
ATOM 647 O O . ASN A 1 80 ? -3.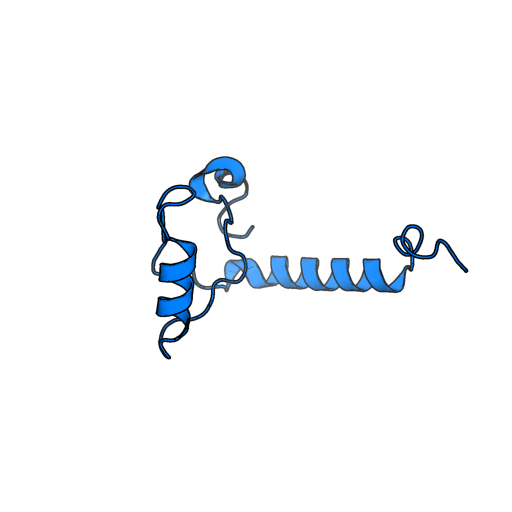425 -15.447 -1.782 1.00 87.50 80 ASN A O 1
ATOM 651 N N . TRP A 1 81 ? -2.377 -14.053 -3.211 1.00 82.12 81 TRP A N 1
ATOM 652 C CA . TRP A 1 81 ? -1.076 -14.077 -2.548 1.00 82.12 81 TRP A CA 1
ATOM 653 C C . TRP A 1 81 ? -1.069 -13.377 -1.177 1.00 82.12 81 TRP A C 1
ATOM 655 O O . TRP A 1 81 ? -1.708 -12.311 -1.022 1.00 82.12 81 TRP A O 1
#

Foldseek 3Di:
DDPPPPPPPDDPVVVVVVVVVVVVLLVCLVVDDDDPDDDPDDPPPCVVVVLVVQCVDPPDPRDPDPPPCCVHPNVVVDSSD

Secondary structure (DSSP, 8-state):
----SSS-S--HHHHHHHHHHHHHHHHHGGGSPPPS------TTSSHHHHHHHHTTSTT-PPPSSS---TTTT-GGG-TT-

Sequence (81 aa):
MTVKRALDRHSLPFLAGWAVRRSARLLTAGRRRLPDFCIIGGQRCGTTSLYNYLVQHPDVSPAFMKETHFFDTHYHRGINW

Ra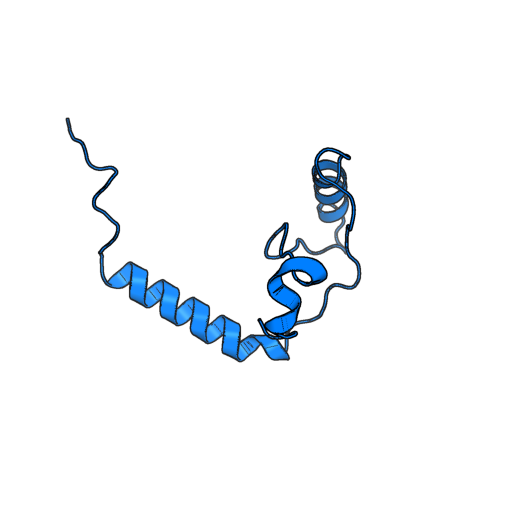dius of gyration: 17.68 Å; Cα contacts (8 Å, |Δi|>4): 17; chains: 1; bounding box: 40×36×42 Å